Protein AF-A0A9D2RMT0-F1 (afdb_monomer_lite)

Structure (mmCIF, N/CA/C/O backbone):
data_AF-A0A9D2RMT0-F1
#
_entry.id   AF-A0A9D2RMT0-F1
#
loop_
_atom_site.group_PDB
_atom_site.id
_atom_site.type_symbol
_atom_site.label_atom_id
_atom_site.label_alt_id
_atom_site.label_comp_id
_atom_site.label_asym_id
_atom_site.label_entity_id
_atom_site.label_seq_id
_atom_site.pdbx_PDB_ins_code
_atom_site.Cartn_x
_atom_site.Cartn_y
_atom_site.Cartn_z
_atom_site.occupancy
_atom_site.B_iso_or_equiv
_atom_site.auth_seq_id
_atom_site.auth_comp_id
_atom_site.auth_asym_id
_atom_site.auth_atom_id
_atom_site.pdbx_PDB_model_num
ATOM 1 N N . MET A 1 1 ? -2.443 -10.003 -21.378 1.00 79.19 1 MET A N 1
ATOM 2 C CA . MET A 1 1 ? -2.523 -10.674 -20.062 1.00 79.19 1 MET A CA 1
ATOM 3 C C . MET A 1 1 ? -1.580 -9.928 -19.145 1.00 79.19 1 MET A C 1
ATOM 5 O O . MET A 1 1 ? -0.537 -9.519 -19.632 1.00 79.19 1 MET A O 1
ATOM 9 N N . VAL A 1 2 ? -1.970 -9.698 -17.896 1.00 90.25 2 VAL A N 1
ATOM 10 C CA . VAL A 1 2 ? -1.128 -9.013 -16.910 1.00 90.25 2 VAL A CA 1
ATOM 11 C C . VAL A 1 2 ? -0.729 -10.029 -15.851 1.00 90.25 2 VAL A C 1
ATOM 13 O O . VAL A 1 2 ? -1.591 -10.770 -15.375 1.00 90.25 2 VAL A O 1
ATOM 16 N N . ALA A 1 3 ? 0.557 -10.081 -15.518 1.00 94.31 3 ALA A N 1
ATOM 17 C CA . ALA A 1 3 ? 1.059 -10.852 -14.386 1.00 94.31 3 ALA A CA 1
ATOM 18 C C . ALA A 1 3 ? 1.249 -9.930 -13.176 1.00 94.31 3 ALA A C 1
ATOM 20 O O . ALA A 1 3 ? 1.532 -8.746 -13.341 1.00 94.31 3 ALA A O 1
ATOM 21 N N . LEU A 1 4 ? 1.084 -10.466 -11.966 1.00 93.81 4 LEU A N 1
ATOM 22 C CA . LEU A 1 4 ? 1.366 -9.744 -10.728 1.00 93.81 4 LEU A CA 1
ATOM 23 C C . LEU A 1 4 ? 2.581 -10.361 -10.046 1.00 93.81 4 LEU A C 1
ATOM 25 O O . LEU A 1 4 ? 2.636 -11.576 -9.854 1.00 93.81 4 LEU A O 1
ATOM 29 N N . GLU A 1 5 ? 3.521 -9.518 -9.639 1.00 94.31 5 GLU A N 1
ATOM 30 C CA . GLU A 1 5 ? 4.644 -9.909 -8.790 1.00 94.31 5 GLU A CA 1
ATOM 31 C C . GLU A 1 5 ? 4.786 -8.951 -7.607 1.00 94.31 5 GLU A C 1
ATOM 33 O O . GLU A 1 5 ? 4.311 -7.816 -7.647 1.00 94.31 5 GLU A O 1
ATOM 38 N N . LYS A 1 6 ? 5.469 -9.398 -6.551 1.00 93.12 6 LYS A N 1
ATOM 39 C CA . LYS A 1 6 ? 5.918 -8.489 -5.495 1.00 93.12 6 LYS A CA 1
ATOM 40 C C . LYS A 1 6 ? 6.989 -7.559 -6.047 1.00 93.12 6 LYS A C 1
ATOM 42 O O . LYS A 1 6 ? 7.885 -8.019 -6.752 1.00 93.12 6 LYS A O 1
ATOM 47 N N . LEU A 1 7 ? 6.964 -6.295 -5.636 1.00 90.69 7 LEU A N 1
ATOM 48 C CA . LEU A 1 7 ? 8.016 -5.331 -5.962 1.00 90.69 7 LEU A CA 1
ATOM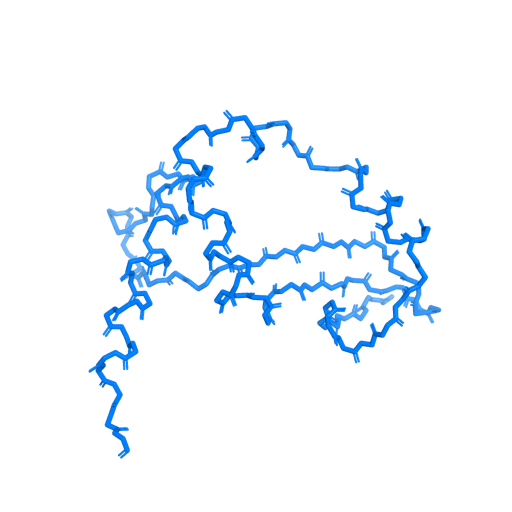 49 C C . LEU A 1 7 ? 9.405 -5.832 -5.522 1.00 90.69 7 LEU A C 1
ATOM 51 O O . LEU A 1 7 ? 10.393 -5.638 -6.222 1.00 90.69 7 LEU A O 1
ATOM 55 N N . SER A 1 8 ? 9.470 -6.538 -4.391 1.00 90.00 8 SER A N 1
ATOM 56 C CA . SER A 1 8 ? 10.697 -7.113 -3.828 1.00 90.00 8 SER A CA 1
ATOM 57 C C . SER A 1 8 ? 11.126 -8.451 -4.445 1.00 90.00 8 SER A C 1
ATOM 59 O O . SER A 1 8 ? 12.144 -9.005 -4.032 1.00 90.00 8 SER A O 1
ATOM 61 N N . ALA A 1 9 ? 10.383 -8.997 -5.417 1.00 91.88 9 ALA A N 1
ATOM 62 C CA . ALA A 1 9 ? 10.651 -10.332 -5.961 1.00 91.88 9 ALA A CA 1
ATOM 63 C C . ALA A 1 9 ? 12.021 -10.440 -6.652 1.00 91.88 9 ALA A C 1
ATOM 65 O O . ALA A 1 9 ? 12.625 -11.514 -6.665 1.00 91.88 9 ALA A O 1
ATOM 66 N N . ARG A 1 10 ? 12.511 -9.341 -7.236 1.00 91.50 10 ARG A N 1
ATOM 67 C CA . ARG A 1 10 ? 13.821 -9.246 -7.891 1.00 91.50 10 ARG A CA 1
ATOM 68 C C . ARG A 1 10 ? 14.258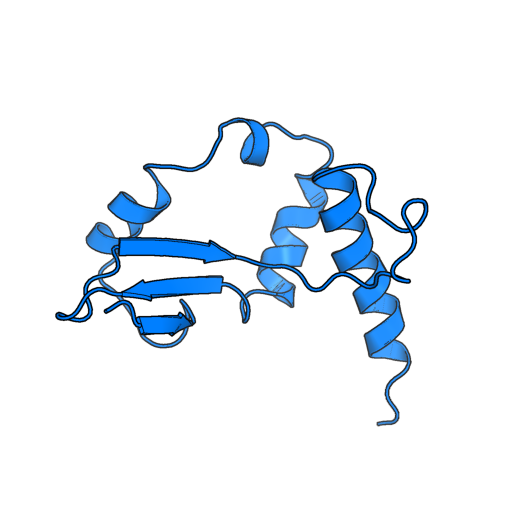 -7.793 -8.033 1.00 91.50 10 ARG A C 1
ATOM 70 O O . ARG A 1 10 ? 13.428 -6.891 -8.075 1.00 91.50 10 ARG A O 1
ATOM 77 N N . SER A 1 11 ? 15.563 -7.572 -8.167 1.00 87.44 11 SER A N 1
ATOM 78 C CA . SER A 1 11 ? 16.094 -6.255 -8.523 1.00 87.44 11 SER A CA 1
ATOM 79 C C . SER A 1 11 ? 15.638 -5.852 -9.929 1.00 87.44 11 SER A C 1
ATOM 81 O O . SER A 1 11 ? 15.646 -6.672 -10.849 1.00 87.44 11 SER A O 1
ATOM 83 N N . ARG A 1 12 ? 15.253 -4.584 -10.088 1.00 84.88 12 ARG A N 1
ATOM 84 C CA . ARG A 1 12 ? 14.839 -3.980 -11.361 1.00 84.88 12 ARG A CA 1
ATOM 85 C C . ARG A 1 12 ? 15.658 -2.729 -11.644 1.00 84.88 12 ARG A C 1
ATOM 87 O O . ARG A 1 12 ? 16.207 -2.125 -10.724 1.00 84.88 12 ARG A O 1
ATOM 94 N N . GLU A 1 13 ? 15.723 -2.353 -12.916 1.00 86.44 13 GLU A N 1
ATOM 95 C CA . GLU A 1 13 ? 16.445 -1.159 -13.350 1.00 86.44 13 GLU A CA 1
ATOM 96 C C . GLU A 1 13 ? 15.830 0.109 -12.730 1.00 86.44 13 GLU A C 1
ATOM 98 O O . GLU A 1 13 ? 14.640 0.371 -12.940 1.00 86.44 13 GLU A O 1
ATOM 103 N N . PRO A 1 14 ? 16.606 0.927 -11.991 1.00 82.44 14 PRO A N 1
ATOM 104 C CA . PRO A 1 14 ? 16.075 2.094 -11.285 1.00 82.44 14 PRO A CA 1
ATOM 105 C C . PRO A 1 14 ? 15.366 3.102 -12.194 1.00 82.44 14 PRO A C 1
ATOM 107 O O . PRO A 1 14 ? 14.358 3.678 -11.796 1.00 82.44 14 PRO A O 1
ATOM 110 N N . ALA A 1 15 ? 15.858 3.291 -13.423 1.00 82.19 15 ALA A N 1
ATOM 111 C CA . ALA A 1 15 ? 15.264 4.220 -14.384 1.00 82.19 15 ALA A CA 1
ATOM 112 C C . ALA A 1 15 ? 13.842 3.801 -14.795 1.00 82.19 15 ALA A C 1
ATOM 114 O O . ALA A 1 15 ? 12.941 4.634 -14.831 1.00 82.19 15 ALA A O 1
ATOM 115 N N . GLN A 1 16 ? 13.628 2.501 -15.024 1.00 78.62 16 GLN A N 1
ATOM 116 C CA . GLN A 1 16 ? 12.317 1.942 -15.367 1.00 78.62 16 GLN A CA 1
ATOM 117 C C . GLN A 1 16 ? 11.321 2.082 -14.206 1.00 78.62 16 GLN A C 1
ATOM 119 O O . GLN A 1 16 ? 10.136 2.325 -14.415 1.00 78.62 16 GLN A O 1
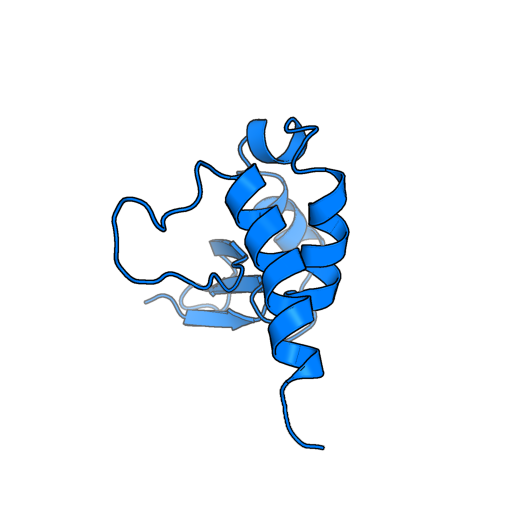ATOM 124 N N . MET A 1 17 ? 11.806 1.942 -12.971 1.00 82.19 17 MET A N 1
ATOM 125 C CA . MET A 1 17 ? 10.978 2.074 -11.773 1.00 82.19 17 MET A CA 1
ATOM 126 C C . MET A 1 17 ? 10.636 3.530 -11.451 1.00 82.19 17 MET A C 1
ATOM 128 O O . MET A 1 17 ? 9.513 3.803 -11.040 1.00 82.19 17 MET A O 1
ATOM 132 N N . SER A 1 18 ? 11.575 4.459 -11.643 1.00 76.00 18 SER A N 1
ATOM 133 C CA . SER A 1 18 ? 11.359 5.895 -11.419 1.00 76.00 18 SER A CA 1
ATOM 134 C C . SER A 1 18 ? 10.296 6.447 -12.361 1.00 76.00 18 SER A C 1
ATOM 136 O O . SER A 1 18 ? 9.373 7.101 -11.895 1.00 76.00 18 SER A O 1
ATOM 138 N N . GLU A 1 19 ? 10.327 6.100 -13.651 1.00 77.19 19 GLU A N 1
ATOM 139 C CA . GLU A 1 19 ? 9.282 6.528 -14.588 1.00 77.19 19 GLU A CA 1
ATOM 140 C C . GLU A 1 19 ? 7.886 6.098 -14.108 1.00 77.19 19 GLU A C 1
ATOM 142 O O . GLU A 1 19 ? 6.984 6.927 -13.996 1.00 77.19 19 GLU A O 1
ATOM 147 N N . LEU A 1 20 ? 7.739 4.830 -13.716 1.00 79.62 20 LEU A N 1
ATOM 148 C CA . LEU A 1 20 ? 6.480 4.257 -13.241 1.00 79.62 20 LEU A CA 1
ATOM 149 C C . LEU A 1 20 ? 5.995 4.843 -11.907 1.00 79.62 20 LEU A C 1
ATOM 151 O O . LEU A 1 20 ? 4.795 5.004 -11.695 1.00 79.62 20 LEU A O 1
ATOM 155 N N . LEU A 1 21 ? 6.919 5.100 -10.980 1.00 74.12 21 LEU A N 1
ATOM 156 C CA . LEU A 1 21 ? 6.601 5.541 -9.624 1.00 74.12 21 LEU A CA 1
ATOM 157 C C . LEU A 1 21 ? 6.486 7.059 -9.509 1.00 74.12 21 LEU A C 1
ATOM 159 O O . LEU A 1 21 ? 5.776 7.519 -8.627 1.00 74.12 21 LEU A O 1
ATOM 163 N N . ASP A 1 22 ? 7.129 7.837 -10.375 1.00 69.56 22 ASP A N 1
ATOM 164 C CA . ASP A 1 22 ? 7.081 9.301 -10.315 1.00 69.56 22 ASP A CA 1
ATOM 165 C C . ASP A 1 22 ? 5.907 9.870 -11.129 1.00 69.56 22 ASP A C 1
ATOM 167 O O . ASP A 1 22 ? 5.387 10.943 -10.811 1.00 69.56 22 ASP A O 1
ATOM 171 N N . THR A 1 23 ? 5.418 9.138 -12.138 1.00 61.59 23 THR A N 1
ATOM 172 C CA . THR A 1 23 ? 4.225 9.519 -12.906 1.00 61.59 23 THR A CA 1
ATOM 173 C C . THR A 1 23 ? 2.985 8.756 -12.436 1.00 61.59 23 THR A C 1
ATOM 175 O O . THR A 1 23 ? 2.658 7.690 -12.938 1.00 61.59 23 THR A O 1
ATOM 178 N N . GLY A 1 24 ? 2.233 9.314 -11.479 1.00 62.16 24 GLY A N 1
ATOM 179 C CA . GLY A 1 24 ? 0.869 8.819 -11.227 1.00 62.16 24 GLY A CA 1
ATOM 180 C C . GLY A 1 24 ? 0.338 8.902 -9.804 1.00 62.16 24 GLY A C 1
ATOM 181 O O . GLY A 1 24 ? -0.858 8.682 -9.612 1.00 62.16 24 GLY A O 1
ATOM 182 N N . TRP A 1 25 ? 1.158 9.246 -8.807 1.00 65.50 25 TRP A N 1
ATOM 183 C CA . TRP A 1 25 ? 0.639 9.400 -7.446 1.00 65.50 25 TRP A CA 1
ATOM 184 C C . TRP A 1 25 ? -0.191 10.677 -7.313 1.00 65.50 25 TRP A C 1
ATOM 186 O O . TRP A 1 25 ? 0.309 11.771 -7.592 1.00 65.50 25 TRP A O 1
ATOM 196 N N . PRO A 1 26 ? -1.449 10.579 -6.850 1.00 66.19 26 PRO A N 1
ATOM 197 C CA . PRO A 1 26 ? -2.235 11.760 -6.549 1.00 66.19 26 PRO A CA 1
ATOM 198 C C . PRO A 1 26 ? -1.546 12.615 -5.484 1.00 66.19 26 PRO A C 1
ATOM 200 O O . PRO A 1 26 ? -1.092 12.103 -4.460 1.00 66.19 26 PRO A O 1
ATOM 203 N N . SER A 1 27 ? -1.539 13.933 -5.680 1.00 67.88 27 SER A N 1
ATOM 204 C CA . SER A 1 27 ? -0.901 14.887 -4.760 1.00 67.88 27 SER A CA 1
ATOM 205 C C . SER A 1 27 ? -1.417 14.797 -3.320 1.00 67.88 27 SER A C 1
ATOM 207 O O . SER A 1 27 ? -0.696 15.133 -2.385 1.00 67.88 27 SER A O 1
ATOM 209 N N . PHE A 1 28 ? -2.644 14.309 -3.111 1.00 63.41 28 PHE A N 1
ATOM 210 C CA . PHE A 1 28 ? -3.214 14.154 -1.774 1.00 63.41 28 PHE A CA 1
ATOM 211 C C . PHE A 1 28 ? -2.530 13.062 -0.936 1.00 63.41 28 PHE A C 1
ATOM 213 O O . PHE A 1 28 ? -2.575 13.145 0.287 1.00 63.41 28 PHE A O 1
ATOM 220 N N . ILE A 1 29 ? -1.881 12.065 -1.552 1.00 63.62 29 ILE A N 1
ATOM 221 C CA . ILE A 1 29 ? -1.213 10.979 -0.814 1.00 63.62 29 ILE A CA 1
ATOM 222 C C . ILE A 1 29 ? 0.012 11.491 -0.052 1.00 63.62 29 ILE A C 1
ATOM 224 O O . ILE A 1 29 ? 0.271 11.039 1.061 1.00 63.62 29 ILE A O 1
ATOM 228 N N . SER A 1 30 ? 0.739 12.450 -0.624 1.00 62.75 30 SER A N 1
ATOM 229 C CA . SER A 1 30 ? 1.895 13.094 0.007 1.00 62.75 30 SER A CA 1
ATOM 230 C C . SER A 1 30 ? 1.542 14.375 0.772 1.00 62.75 30 SER A C 1
ATOM 232 O O . SER A 1 30 ? 2.326 14.808 1.610 1.00 62.75 30 SER A O 1
ATOM 234 N N . ALA A 1 31 ? 0.378 14.983 0.515 1.00 61.12 31 ALA A N 1
ATOM 235 C CA . ALA A 1 31 ? -0.060 16.212 1.184 1.00 61.12 31 ALA A CA 1
ATOM 236 C C . ALA A 1 31 ? -0.850 15.982 2.488 1.00 61.12 31 ALA A C 1
ATOM 238 O O . ALA A 1 31 ? -1.078 16.936 3.239 1.00 61.12 31 ALA A O 1
ATOM 239 N N . ASP A 1 32 ? -1.290 14.751 2.766 1.00 67.88 32 ASP A N 1
ATOM 240 C CA . ASP A 1 32 ? -2.045 14.435 3.979 1.00 67.88 32 ASP A CA 1
ATOM 241 C C . ASP A 1 32 ? -1.122 14.334 5.207 1.00 67.88 32 ASP A C 1
ATOM 243 O O . ASP A 1 32 ? -0.502 13.304 5.483 1.00 67.88 32 ASP A O 1
ATOM 247 N N . ARG A 1 33 ? -1.074 15.421 5.986 1.00 73.69 33 ARG A N 1
ATOM 248 C CA . ARG A 1 33 ? -0.311 15.517 7.245 1.00 73.69 33 ARG A CA 1
ATOM 249 C C . ARG A 1 33 ? -0.741 14.497 8.301 1.00 73.69 33 ARG A C 1
ATOM 251 O O . ARG A 1 33 ? 0.026 14.221 9.217 1.00 73.69 33 ARG A O 1
ATOM 258 N N . VAL A 1 34 ? -1.964 13.966 8.222 1.00 76.44 34 VAL A N 1
ATOM 259 C CA . VAL A 1 34 ? -2.442 12.933 9.153 1.00 76.44 34 VAL A CA 1
ATOM 260 C C . VAL A 1 34 ? -1.901 11.561 8.748 1.00 76.44 34 VAL A C 1
ATOM 262 O O . VAL A 1 34 ? -1.612 10.748 9.622 1.00 76.44 34 VAL A O 1
ATOM 265 N N . ALA A 1 35 ? -1.696 11.320 7.452 1.00 76.25 35 ALA A N 1
ATOM 266 C CA . ALA A 1 35 ? -1.115 10.087 6.925 1.00 76.25 35 ALA A CA 1
ATOM 267 C C . ALA A 1 35 ? 0.411 10.027 7.096 1.00 76.25 35 ALA A C 1
ATOM 269 O O . ALA A 1 35 ? 0.964 8.939 7.266 1.00 76.25 35 ALA A O 1
ATOM 270 N N . GLU A 1 36 ? 1.080 11.184 7.065 1.00 82.56 36 GLU A N 1
ATOM 271 C CA . GLU A 1 36 ? 2.543 11.325 7.082 1.00 82.56 36 GLU A CA 1
ATOM 272 C C . GLU A 1 36 ? 3.256 10.450 8.138 1.00 82.56 36 GLU A C 1
ATOM 274 O O . GLU A 1 36 ? 4.189 9.735 7.760 1.00 82.56 36 GLU A O 1
ATOM 279 N N . PRO A 1 37 ? 2.816 10.375 9.414 1.00 86.81 37 PRO A N 1
ATOM 280 C CA . PRO A 1 37 ? 3.485 9.542 10.418 1.00 86.81 37 PRO A CA 1
ATOM 281 C C . PRO A 1 37 ? 3.312 8.031 10.196 1.00 86.81 37 PRO A C 1
ATOM 283 O O . PRO A 1 37 ? 4.129 7.241 10.670 1.00 86.81 37 PRO A O 1
ATOM 286 N N . TYR A 1 38 ? 2.252 7.608 9.499 1.00 87.44 38 TYR A N 1
ATOM 287 C CA . TYR A 1 38 ? 1.932 6.192 9.294 1.00 87.44 38 TYR A CA 1
ATOM 288 C C . TYR A 1 38 ? 2.622 5.605 8.063 1.00 87.44 38 TYR A C 1
ATOM 290 O O . TYR A 1 38 ? 2.912 4.411 8.050 1.00 87.44 38 TYR A O 1
ATOM 298 N N . LEU A 1 39 ? 2.912 6.417 7.041 1.00 85.75 39 LEU A N 1
ATOM 299 C CA . LEU A 1 39 ? 3.491 5.943 5.777 1.00 85.75 39 LEU A CA 1
ATOM 300 C C . LEU A 1 39 ? 4.826 5.188 5.945 1.00 85.75 39 LEU A C 1
ATOM 302 O O . LEU A 1 39 ? 4.960 4.120 5.343 1.00 85.75 39 LEU A O 1
ATOM 306 N N . PRO A 1 40 ? 5.794 5.639 6.773 1.00 87.31 40 PRO A N 1
ATOM 307 C CA . PRO A 1 40 ? 7.017 4.871 7.014 1.00 87.31 40 PRO A CA 1
ATOM 308 C C . PRO A 1 40 ? 6.742 3.511 7.668 1.00 87.31 40 PRO A C 1
ATOM 310 O O . PRO A 1 40 ? 7.334 2.510 7.279 1.00 87.31 40 PRO A O 1
ATOM 313 N N . VAL A 1 41 ? 5.806 3.461 8.623 1.00 89.50 41 VAL A N 1
ATOM 314 C CA . VAL A 1 41 ? 5.436 2.225 9.333 1.00 89.50 41 VAL A CA 1
ATOM 315 C C . VAL A 1 41 ? 4.714 1.252 8.405 1.00 89.50 41 VAL A C 1
ATOM 317 O O . VAL A 1 41 ? 4.924 0.046 8.486 1.00 89.50 41 VAL A O 1
ATOM 320 N N . VAL A 1 42 ? 3.872 1.769 7.510 1.00 87.81 42 VAL A N 1
ATOM 321 C CA . VAL A 1 42 ? 3.201 0.975 6.480 1.00 87.81 42 VAL A CA 1
ATOM 322 C C . VAL A 1 42 ? 4.217 0.336 5.543 1.00 87.81 42 VAL A C 1
ATOM 324 O O . VAL A 1 42 ? 4.138 -0.865 5.317 1.00 87.81 42 VAL A O 1
ATOM 327 N N . ARG A 1 43 ? 5.196 1.101 5.048 1.00 85.25 43 ARG A N 1
ATOM 328 C CA . ARG A 1 43 ? 6.253 0.564 4.176 1.00 85.25 43 ARG A CA 1
ATOM 329 C C . ARG A 1 43 ? 7.075 -0.518 4.873 1.00 85.25 43 ARG A C 1
ATOM 331 O O . ARG A 1 43 ? 7.322 -1.565 4.288 1.00 85.25 43 ARG A O 1
ATOM 338 N N . ASP A 1 44 ? 7.438 -0.290 6.133 1.00 89.00 44 ASP A N 1
ATOM 339 C CA . ASP A 1 44 ? 8.202 -1.249 6.937 1.00 89.00 44 ASP A CA 1
ATOM 340 C C . ASP A 1 44 ? 7.425 -2.553 7.195 1.00 89.00 44 ASP A C 1
ATOM 342 O O . ASP A 1 44 ? 7.940 -3.649 6.986 1.00 89.00 44 ASP A O 1
ATOM 346 N N . ARG A 1 45 ? 6.151 -2.457 7.597 1.00 89.50 45 ARG A N 1
ATOM 347 C CA . ARG A 1 45 ? 5.352 -3.630 8.000 1.00 89.50 45 ARG A CA 1
ATOM 348 C C . ARG A 1 45 ? 4.656 -4.348 6.852 1.00 89.50 45 ARG A C 1
ATOM 350 O O . ARG A 1 45 ? 4.357 -5.534 6.971 1.00 89.50 45 ARG A O 1
ATOM 357 N N . PHE A 1 46 ? 4.328 -3.628 5.786 1.00 90.00 46 PHE A N 1
ATOM 358 C CA . PHE A 1 46 ? 3.472 -4.105 4.700 1.00 90.00 46 PHE A CA 1
ATOM 359 C C . PHE A 1 46 ? 4.168 -4.066 3.337 1.00 90.00 46 PHE A C 1
ATOM 361 O O . PHE A 1 46 ? 3.491 -4.200 2.324 1.00 90.00 46 PHE A O 1
ATOM 368 N N . GLY A 1 47 ? 5.502 -3.962 3.291 1.00 88.06 47 GLY A N 1
ATOM 369 C CA . GLY A 1 47 ? 6.273 -4.021 2.041 1.00 88.06 47 GLY A CA 1
ATOM 370 C C . GLY A 1 47 ? 6.008 -5.284 1.206 1.00 88.06 47 GLY A C 1
ATOM 371 O O . GLY A 1 47 ? 6.083 -5.263 -0.017 1.00 88.06 47 GLY A O 1
ATOM 372 N N . ASP A 1 48 ? 5.585 -6.380 1.843 1.00 88.88 48 ASP A N 1
ATOM 373 C CA . ASP A 1 48 ? 5.149 -7.605 1.158 1.00 88.88 48 ASP A CA 1
ATOM 374 C C . ASP A 1 48 ? 3.880 -7.447 0.297 1.00 88.88 48 ASP A C 1
ATOM 376 O O . ASP A 1 48 ? 3.584 -8.326 -0.519 1.00 88.88 48 ASP A O 1
ATOM 380 N N . TYR A 1 49 ? 3.136 -6.354 0.481 1.00 91.06 49 TYR A N 1
ATOM 381 C CA . TYR A 1 49 ? 1.945 -5.988 -0.285 1.00 91.06 49 TYR A CA 1
ATOM 382 C C . TYR A 1 49 ? 2.224 -4.903 -1.335 1.00 91.06 49 TYR A C 1
ATOM 384 O O . TYR A 1 49 ? 1.282 -4.383 -1.934 1.00 91.06 49 TYR A O 1
ATOM 392 N N . GLU A 1 50 ? 3.490 -4.556 -1.577 1.00 90.69 50 GLU A N 1
ATOM 393 C CA . GLU A 1 50 ? 3.894 -3.758 -2.734 1.00 90.69 50 GLU A CA 1
ATOM 394 C C . GLU A 1 50 ? 3.964 -4.664 -3.968 1.00 90.69 50 GLU A C 1
ATOM 396 O O . GLU A 1 50 ? 4.709 -5.647 -4.004 1.00 90.69 50 GLU A O 1
ATOM 401 N N . LEU A 1 51 ? 3.161 -4.353 -4.983 1.00 92.19 51 LEU A N 1
ATOM 402 C CA . LEU A 1 51 ? 2.948 -5.193 -6.155 1.00 92.19 51 LEU A CA 1
ATOM 403 C C . LEU A 1 51 ? 3.233 -4.432 -7.448 1.00 92.19 51 LEU A C 1
ATOM 405 O O . LEU A 1 51 ? 2.936 -3.241 -7.577 1.00 92.19 51 LEU A O 1
ATOM 409 N N . LEU A 1 52 ? 3.741 -5.168 -8.430 1.00 93.44 52 LEU A N 1
ATOM 410 C CA . LEU A 1 52 ? 3.887 -4.731 -9.808 1.00 93.44 52 LEU A CA 1
ATOM 411 C C . LEU A 1 52 ? 2.966 -5.530 -10.716 1.00 93.44 52 LEU A C 1
ATOM 413 O O . LEU A 1 52 ? 2.899 -6.757 -10.637 1.00 93.44 52 LEU A O 1
ATOM 417 N N . ALA A 1 53 ? 2.294 -4.814 -11.609 1.00 93.19 53 ALA A N 1
ATOM 418 C CA . ALA A 1 53 ? 1.629 -5.378 -12.767 1.00 93.19 53 ALA A CA 1
ATOM 419 C C . ALA A 1 53 ? 2.613 -5.397 -13.935 1.00 93.19 53 ALA A C 1
ATOM 421 O O . ALA A 1 53 ? 3.194 -4.361 -14.263 1.00 93.19 53 ALA A O 1
ATOM 422 N N . LEU A 1 54 ? 2.780 -6.556 -14.563 1.00 93.50 54 LEU A N 1
ATOM 423 C CA . LEU A 1 54 ? 3.676 -6.758 -15.694 1.00 93.50 54 LEU A CA 1
ATOM 424 C C . LEU A 1 54 ? 2.897 -7.047 -16.973 1.00 93.50 54 LEU A C 1
ATOM 426 O O . LEU A 1 54 ? 1.865 -7.724 -16.941 1.00 93.50 54 LEU A O 1
ATOM 430 N N . ASP A 1 55 ? 3.419 -6.575 -18.099 1.00 93.38 55 ASP A N 1
ATOM 431 C CA . ASP A 1 55 ? 2.965 -6.979 -19.425 1.00 93.38 55 ASP A CA 1
ATOM 432 C C . ASP A 1 55 ? 3.487 -8.375 -19.825 1.00 93.38 55 ASP A C 1
ATOM 434 O O . ASP A 1 55 ? 4.098 -9.104 -19.043 1.00 93.38 55 ASP A O 1
ATOM 438 N N . THR A 1 56 ? 3.230 -8.774 -21.072 1.00 92.94 56 THR A N 1
ATOM 439 C CA . THR A 1 56 ? 3.642 -10.080 -21.613 1.00 92.94 56 THR A CA 1
ATOM 440 C C . THR A 1 56 ? 5.148 -10.225 -21.848 1.00 92.94 56 THR A C 1
ATOM 442 O O . THR A 1 56 ? 5.592 -11.310 -22.214 1.00 92.94 56 THR A O 1
ATOM 445 N N . HIS A 1 57 ? 5.920 -9.153 -21.683 1.00 91.69 57 HIS A N 1
ATOM 446 C CA . HIS A 1 57 ? 7.371 -9.100 -21.845 1.00 91.69 57 HIS A CA 1
ATOM 447 C C . HIS A 1 57 ? 8.089 -8.846 -20.509 1.00 91.69 57 HIS A C 1
ATOM 449 O O . HIS A 1 57 ? 9.252 -8.447 -20.511 1.00 91.69 57 HIS A O 1
ATOM 455 N N . ASP A 1 58 ? 7.409 -9.070 -19.377 1.00 89.75 58 ASP A N 1
ATOM 456 C CA . ASP A 1 58 ? 7.898 -8.812 -18.015 1.00 89.75 58 ASP A CA 1
ATOM 457 C C . ASP A 1 58 ? 8.214 -7.332 -17.706 1.00 89.75 58 ASP A C 1
ATOM 459 O O . ASP A 1 58 ? 8.867 -7.013 -16.695 1.00 89.75 58 ASP A O 1
ATOM 463 N N . GLY A 1 59 ? 7.725 -6.420 -18.553 1.00 90.00 59 GLY A N 1
ATOM 464 C CA . GLY A 1 59 ? 7.819 -4.978 -18.370 1.00 90.00 59 GLY A CA 1
ATOM 465 C C . GLY A 1 59 ? 6.794 -4.493 -17.342 1.00 90.00 59 GLY A C 1
ATOM 466 O O . GLY A 1 59 ? 5.618 -4.842 -17.458 1.00 90.00 59 GLY A O 1
ATOM 467 N N . PRO A 1 60 ? 7.189 -3.712 -16.320 1.00 90.38 60 PRO A N 1
ATOM 468 C CA . PRO A 1 60 ? 6.255 -3.190 -15.338 1.00 90.38 60 PRO A CA 1
ATOM 469 C C . PRO A 1 60 ? 5.415 -2.067 -15.958 1.00 90.38 60 PRO A C 1
ATOM 471 O O . PRO A 1 60 ? 5.943 -1.121 -16.533 1.00 90.38 60 PRO A O 1
ATOM 474 N N . VAL A 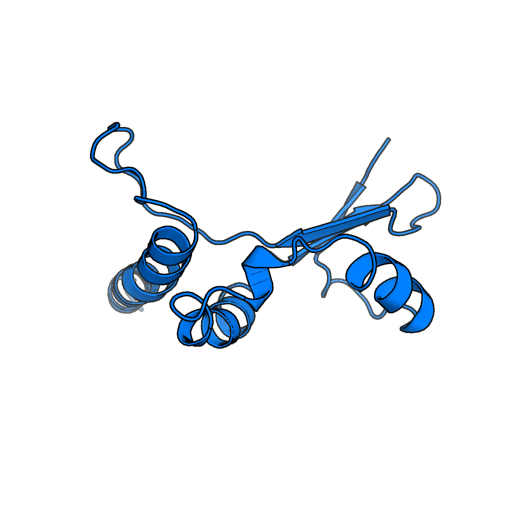1 61 ? 4.095 -2.188 -15.838 1.00 90.88 61 VAL A N 1
ATOM 475 C CA . VAL A 1 61 ? 3.111 -1.267 -16.435 1.00 90.88 61 VAL A CA 1
ATOM 476 C C . VAL A 1 61 ? 2.235 -0.566 -15.399 1.00 90.88 61 VAL A C 1
ATOM 478 O O . VAL A 1 61 ? 1.595 0.432 -15.713 1.00 90.88 61 VAL A O 1
ATOM 481 N N . ALA A 1 62 ? 2.198 -1.072 -14.163 1.00 89.25 62 ALA A N 1
ATOM 482 C CA . ALA A 1 62 ? 1.594 -0.393 -13.020 1.00 89.25 62 ALA A CA 1
ATOM 483 C C . ALA A 1 62 ? 2.270 -0.841 -11.720 1.00 89.25 62 ALA A C 1
ATOM 485 O O . ALA A 1 62 ? 2.761 -1.969 -11.620 1.00 89.25 62 ALA A O 1
ATOM 486 N N . ALA A 1 63 ? 2.248 0.029 -10.716 1.00 88.81 63 ALA A N 1
ATOM 487 C CA . ALA A 1 63 ? 2.671 -0.276 -9.359 1.00 88.81 63 ALA A CA 1
ATOM 488 C C . ALA A 1 63 ? 1.562 0.097 -8.377 1.00 88.81 63 ALA A C 1
ATOM 490 O O . ALA A 1 63 ? 0.805 1.044 -8.597 1.00 88.81 63 ALA A O 1
ATOM 491 N N . GLY A 1 64 ? 1.477 -0.640 -7.279 1.00 88.06 64 GLY A N 1
ATOM 492 C CA . GLY A 1 64 ? 0.555 -0.341 -6.199 1.00 88.06 64 GLY A CA 1
ATOM 493 C C . GLY A 1 64 ? 1.021 -0.962 -4.897 1.00 88.06 64 GLY A C 1
ATOM 494 O O . GLY A 1 64 ? 1.885 -1.833 -4.874 1.00 88.06 64 GLY A O 1
ATOM 495 N N . TRP A 1 65 ? 0.431 -0.513 -3.802 1.00 88.88 65 TRP A N 1
ATOM 496 C CA . TRP A 1 65 ? 0.620 -1.110 -2.491 1.00 88.88 65 TRP A CA 1
ATOM 497 C C . TRP A 1 65 ? -0.732 -1.258 -1.817 1.00 88.88 65 TRP A C 1
ATOM 499 O O . TRP A 1 65 ? -1.695 -0.563 -2.151 1.00 88.88 65 TRP A O 1
ATOM 509 N N . ALA A 1 66 ? -0.804 -2.186 -0.877 1.00 90.06 66 ALA A N 1
ATOM 510 C CA . ALA A 1 66 ? -1.996 -2.416 -0.088 1.00 90.06 66 ALA A CA 1
ATOM 511 C C . ALA A 1 66 ? -1.644 -2.527 1.393 1.00 90.06 66 ALA A C 1
ATOM 513 O O . ALA A 1 66 ? -0.505 -2.787 1.774 1.00 90.06 66 ALA A O 1
ATOM 514 N N . ILE A 1 67 ? -2.659 -2.342 2.230 1.00 90.56 67 ILE A N 1
ATOM 515 C CA . ILE A 1 67 ? -2.585 -2.587 3.667 1.00 90.56 67 ILE A CA 1
ATOM 516 C C . ILE A 1 67 ? -3.698 -3.558 4.054 1.00 90.56 67 ILE A C 1
ATOM 518 O O . ILE A 1 67 ? -4.805 -3.465 3.515 1.00 90.56 67 ILE A O 1
ATOM 522 N N . PRO A 1 68 ? -3.447 -4.482 4.989 1.00 89.56 68 PRO A N 1
ATOM 523 C CA . PRO A 1 68 ? -4.50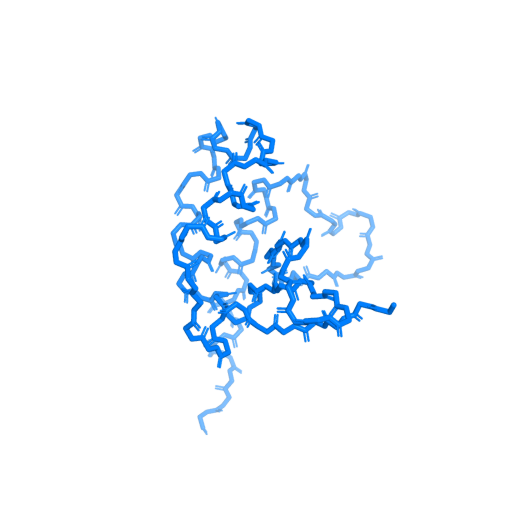9 -5.283 5.565 1.00 89.56 68 PRO A CA 1
ATOM 524 C C . PRO A 1 68 ? -5.395 -4.405 6.457 1.00 89.56 68 PRO A C 1
ATOM 526 O O . PRO A 1 68 ? -4.907 -3.641 7.292 1.00 89.56 68 PRO A O 1
ATOM 529 N N . LEU A 1 69 ? -6.711 -4.544 6.304 1.00 87.69 69 LEU A N 1
ATOM 530 C CA . LEU A 1 69 ? -7.709 -3.870 7.129 1.00 87.69 69 LEU A CA 1
ATOM 531 C C . LEU A 1 69 ? -8.642 -4.903 7.752 1.00 87.69 69 LEU A C 1
ATOM 533 O O . LEU A 1 69 ? -9.240 -5.716 7.049 1.00 87.69 69 LEU A O 1
ATOM 537 N N . ALA A 1 70 ? -8.781 -4.849 9.075 1.00 84.69 70 ALA A N 1
ATOM 538 C CA . ALA A 1 70 ? -9.837 -5.568 9.770 1.00 84.69 70 ALA A CA 1
ATOM 539 C C . ALA A 1 70 ? -11.155 -4.806 9.586 1.00 84.69 70 ALA A C 1
ATOM 541 O O . ALA A 1 70 ? -11.239 -3.620 9.907 1.00 84.69 70 ALA A O 1
ATOM 542 N N . TRP A 1 71 ? -12.169 -5.492 9.070 1.00 86.31 71 TRP A N 1
ATOM 543 C CA . TRP A 1 71 ? -13.496 -4.940 8.841 1.00 86.31 71 TRP A CA 1
ATOM 544 C C . TRP A 1 71 ? -14.551 -5.984 9.197 1.00 86.31 71 TRP A C 1
ATOM 546 O O . TRP A 1 71 ? -14.417 -7.158 8.856 1.00 86.31 71 TRP A O 1
ATOM 556 N N . ASP A 1 72 ? -15.597 -5.556 9.895 1.00 87.31 72 ASP A N 1
ATOM 557 C CA . ASP A 1 72 ? -16.696 -6.399 10.372 1.00 87.31 72 ASP A CA 1
ATOM 558 C C . ASP A 1 72 ? -17.845 -6.539 9.356 1.00 87.31 72 ASP A C 1
ATOM 560 O O . ASP A 1 72 ? -18.896 -7.083 9.681 1.00 87.31 72 ASP A O 1
ATOM 564 N N . SER A 1 73 ? -17.644 -6.081 8.115 1.00 90.12 73 SER A N 1
ATOM 565 C CA . SER A 1 73 ? -18.647 -6.066 7.037 1.00 90.12 73 SER A CA 1
ATOM 566 C C . SER A 1 73 ? -19.850 -5.140 7.275 1.00 90.12 73 SER A C 1
ATOM 568 O O . SER A 1 73 ? -20.823 -5.208 6.523 1.00 90.12 73 SER A O 1
ATOM 570 N N . THR A 1 74 ? -19.800 -4.256 8.277 1.00 92.56 74 THR A N 1
ATOM 571 C CA . THR A 1 74 ? -20.832 -3.232 8.510 1.00 92.56 74 THR A CA 1
ATOM 572 C C . THR A 1 74 ? -20.450 -1.900 7.870 1.00 92.56 74 THR A C 1
ATOM 574 O O . THR A 1 74 ? -19.269 -1.611 7.665 1.00 92.56 74 THR A O 1
ATOM 577 N N . LEU A 1 75 ? -21.433 -1.057 7.549 1.00 93.81 75 LEU A N 1
ATOM 578 C CA . LEU A 1 75 ? -21.145 0.272 7.004 1.00 93.81 75 LEU A CA 1
ATOM 579 C C . LEU A 1 75 ? -20.420 1.138 8.047 1.00 93.81 75 LEU A C 1
ATOM 581 O O . LEU A 1 75 ? -19.479 1.857 7.721 1.00 93.81 75 LEU A O 1
ATOM 585 N N . GLU A 1 76 ? -20.829 1.014 9.306 1.00 91.38 76 GLU A N 1
ATOM 586 C CA . GLU A 1 76 ? -20.282 1.714 10.467 1.00 91.38 76 GLU A CA 1
ATOM 587 C C . GLU A 1 76 ? -18.834 1.299 10.768 1.00 91.38 76 GLU A C 1
ATOM 589 O O . GLU A 1 76 ? -18.046 2.097 11.279 1.00 91.38 76 GLU A O 1
ATOM 594 N N . GLY A 1 77 ? -18.468 0.063 10.424 1.00 88.19 77 GLY A N 1
ATOM 595 C CA . GLY A 1 77 ? -17.129 -0.483 10.603 1.00 88.19 77 GLY A CA 1
ATOM 596 C C . GLY A 1 77 ? -16.107 -0.030 9.560 1.00 88.19 77 GLY A C 1
ATOM 597 O O . GLY A 1 77 ? -14.913 -0.270 9.758 1.00 88.19 77 GLY A O 1
ATOM 598 N N . LEU A 1 78 ? -16.514 0.638 8.472 1.00 91.38 78 LEU A N 1
ATOM 599 C CA . LEU A 1 78 ? -15.575 1.142 7.465 1.00 91.38 78 LEU A CA 1
ATOM 600 C C . LEU A 1 78 ? -14.664 2.250 8.034 1.00 91.38 78 LEU A C 1
ATOM 602 O O . LEU A 1 78 ? -15.054 2.996 8.940 1.00 91.38 78 LEU A O 1
ATOM 606 N N . PRO A 1 79 ? -13.423 2.379 7.531 1.00 91.25 79 PRO A N 1
ATOM 607 C CA . PRO A 1 79 ? -12.593 3.533 7.838 1.00 91.25 79 PRO A CA 1
ATOM 608 C C . PRO A 1 79 ? -13.229 4.809 7.283 1.00 91.25 79 PRO A C 1
ATOM 610 O O . PRO A 1 79 ? -13.785 4.817 6.186 1.00 91.25 79 PRO A O 1
ATOM 613 N N . SER A 1 80 ? -13.104 5.913 8.019 1.00 90.94 80 SER A N 1
ATOM 614 C CA . SER A 1 80 ? -13.688 7.201 7.611 1.00 90.94 80 SER A CA 1
ATOM 615 C C . SER A 1 80 ? -12.988 7.844 6.405 1.00 90.94 80 SER A C 1
ATOM 617 O O . SER A 1 80 ? -13.480 8.827 5.854 1.00 90.94 80 SER A O 1
ATOM 619 N N . GLY A 1 81 ? -11.840 7.302 5.986 1.00 89.19 81 GLY A N 1
ATOM 620 C CA . GLY A 1 81 ? -11.085 7.747 4.822 1.00 89.19 81 GLY A CA 1
ATOM 621 C C . GLY A 1 81 ? -9.679 7.148 4.762 1.00 89.19 81 GLY A C 1
ATOM 622 O O . GLY A 1 81 ? -9.350 6.201 5.482 1.00 89.19 81 GLY A O 1
ATOM 623 N N . TYR A 1 82 ? -8.832 7.728 3.910 1.00 87.25 82 TYR A N 1
ATOM 624 C CA . TYR A 1 82 ? -7.460 7.270 3.658 1.00 87.25 82 TYR A CA 1
ATOM 625 C C . TYR A 1 82 ? -6.597 7.240 4.931 1.00 87.25 82 TYR A C 1
ATOM 627 O O . TYR A 1 82 ? -6.087 6.188 5.312 1.00 87.25 82 TYR A O 1
ATOM 635 N N . SER A 1 83 ? -6.514 8.363 5.645 1.00 88.81 83 SER A N 1
ATOM 636 C CA . SER A 1 83 ? -5.747 8.463 6.892 1.00 88.81 83 SER A CA 1
ATOM 637 C C . SER A 1 83 ? -6.226 7.501 7.985 1.00 88.81 83 SER A C 1
ATOM 639 O O . SER A 1 83 ? -5.408 6.858 8.644 1.00 88.81 83 SER A O 1
ATOM 641 N N . ASP A 1 84 ? -7.544 7.342 8.159 1.00 90.25 84 ASP A N 1
ATOM 642 C CA . ASP A 1 84 ? -8.089 6.396 9.143 1.00 90.25 84 ASP A CA 1
ATOM 643 C C . ASP A 1 84 ? -7.798 4.941 8.750 1.00 90.25 84 ASP A C 1
ATOM 645 O O . ASP A 1 84 ? -7.530 4.114 9.617 1.00 90.25 84 ASP A O 1
ATOM 649 N N . SER A 1 85 ? -7.756 4.636 7.449 1.00 90.88 85 SER A N 1
ATOM 650 C CA . SER A 1 85 ? -7.338 3.321 6.951 1.00 90.88 85 SER A CA 1
ATOM 651 C C . SER A 1 85 ? -5.889 3.015 7.345 1.00 90.88 85 SER A C 1
ATOM 653 O O . SER A 1 85 ? -5.617 1.956 7.910 1.00 90.88 85 SER A O 1
ATOM 655 N N . LEU A 1 86 ? -4.962 3.954 7.123 1.00 91.00 86 LEU A N 1
ATOM 656 C CA . LEU A 1 86 ? -3.551 3.767 7.484 1.00 91.00 86 LEU A CA 1
ATOM 657 C C . LEU A 1 86 ? -3.368 3.583 8.987 1.00 91.00 86 LEU A C 1
ATOM 659 O O . LEU A 1 86 ? -2.704 2.639 9.418 1.00 91.00 86 LEU A O 1
ATOM 663 N N . ARG A 1 87 ? -4.016 4.439 9.781 1.00 90.75 87 ARG A N 1
ATOM 664 C CA . ARG A 1 87 ? -3.996 4.340 11.238 1.00 90.75 87 ARG A CA 1
ATOM 665 C C . ARG A 1 87 ? -4.522 2.984 11.711 1.00 90.75 87 ARG A C 1
ATOM 667 O O . ARG A 1 87 ? -3.836 2.295 12.459 1.00 90.75 87 ARG A O 1
ATOM 674 N N . ARG A 1 88 ? -5.706 2.557 11.250 1.00 90.75 88 ARG A N 1
ATOM 675 C CA . ARG A 1 88 ? -6.304 1.267 11.642 1.00 90.75 88 ARG A CA 1
ATOM 676 C C . ARG A 1 88 ? -5.442 0.074 11.242 1.00 90.75 88 ARG A C 1
ATOM 678 O O . ARG A 1 88 ? -5.348 -0.869 12.022 1.00 90.75 88 ARG A O 1
ATOM 685 N N . ALA A 1 89 ? -4.805 0.099 10.072 1.00 90.56 89 ALA A N 1
ATOM 686 C CA . ALA A 1 89 ? -3.892 -0.966 9.665 1.00 90.56 89 ALA A CA 1
ATOM 687 C C . ALA A 1 89 ? -2.672 -1.043 10.595 1.00 90.56 89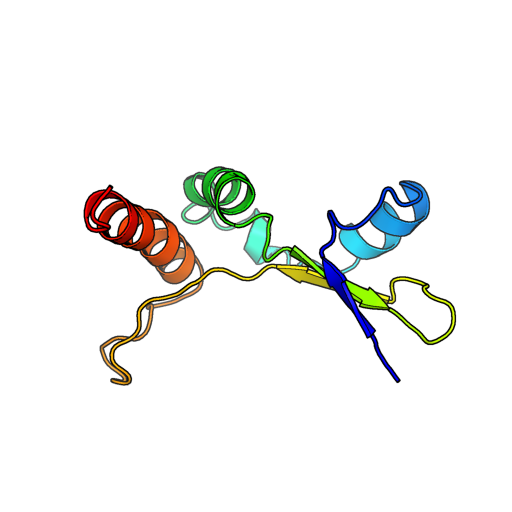 ALA A C 1
ATOM 689 O O . ALA A 1 89 ? -2.325 -2.122 11.079 1.00 90.56 89 ALA A O 1
ATOM 690 N N . VAL A 1 90 ? -2.043 0.095 10.905 1.00 89.31 90 VAL A N 1
ATOM 691 C CA . VAL A 1 90 ? -0.874 0.154 11.796 1.00 89.31 90 VAL A CA 1
ATOM 692 C C . VAL A 1 90 ? -1.230 -0.267 13.229 1.00 89.31 90 VAL A C 1
ATOM 694 O O . VAL A 1 90 ? -0.531 -1.108 13.806 1.00 89.31 90 VAL A O 1
ATOM 697 N N . ASP A 1 91 ? -2.329 0.254 13.777 1.00 87.50 91 ASP A N 1
ATOM 698 C CA . ASP A 1 91 ? -2.778 -0.004 15.152 1.00 87.50 91 ASP A CA 1
ATOM 699 C C . ASP A 1 91 ? -3.350 -1.425 15.315 1.00 87.50 91 ASP A C 1
ATOM 701 O O . ASP A 1 91 ? -3.034 -2.135 16.270 1.00 87.50 91 ASP A O 1
ATOM 705 N N . GLY A 1 92 ? -4.166 -1.883 14.361 1.00 78.19 92 GLY A N 1
ATOM 706 C CA . GLY A 1 92 ? -4.803 -3.203 14.389 1.00 78.19 92 GLY A CA 1
ATOM 707 C C . GLY A 1 92 ? -3.807 -4.352 14.217 1.00 78.19 92 GLY A C 1
ATOM 708 O O . GLY A 1 92 ? -3.954 -5.414 14.828 1.00 78.19 92 GLY A O 1
ATOM 709 N N . THR A 1 93 ? -2.730 -4.131 13.462 1.00 58.50 93 THR A N 1
ATOM 710 C CA . THR A 1 93 ? -1.660 -5.130 13.320 1.00 58.50 93 THR A CA 1
ATOM 711 C C . THR A 1 93 ? -0.873 -5.296 14.621 1.00 58.50 93 THR A C 1
ATOM 713 O O . THR A 1 93 ? -0.503 -6.423 14.957 1.00 58.50 93 THR A O 1
ATOM 716 N N . ALA A 1 94 ? -0.707 -4.223 15.409 1.00 53.00 94 ALA A N 1
ATOM 717 C CA . ALA A 1 94 ? -0.082 -4.292 16.732 1.00 53.00 94 ALA A CA 1
ATOM 718 C C . ALA A 1 94 ? -0.867 -5.198 17.707 1.00 53.00 94 ALA A C 1
ATOM 720 O O . ALA A 1 94 ? -0.264 -5.891 18.526 1.00 53.00 94 ALA A O 1
ATOM 721 N N . LEU A 1 95 ? -2.198 -5.261 17.572 1.00 45.78 95 LEU A N 1
ATOM 722 C CA . LEU A 1 95 ? -3.060 -6.163 18.347 1.00 45.78 95 LEU A CA 1
ATOM 723 C C . LEU A 1 95 ? -2.998 -7.618 17.849 1.00 45.78 95 LEU A C 1
ATOM 725 O O . LEU A 1 95 ? -2.991 -8.546 18.658 1.00 45.78 95 LEU A O 1
ATOM 729 N N . SER A 1 96 ? -2.911 -7.843 16.533 1.00 47.06 96 SER A N 1
ATOM 730 C CA . SER A 1 96 ? -2.868 -9.201 15.962 1.00 47.06 96 SER A CA 1
ATOM 731 C C . SER A 1 96 ? -1.521 -9.922 16.150 1.00 47.06 96 SER A C 1
ATOM 733 O O . SER A 1 96 ? -1.504 -11.147 16.268 1.00 47.06 96 SER A O 1
ATOM 735 N N . TRP A 1 97 ? -0.400 -9.191 16.232 1.00 42.25 97 TRP A N 1
ATOM 736 C CA . TRP A 1 97 ? 0.934 -9.771 16.453 1.00 42.25 97 TRP A CA 1
ATOM 737 C C . TRP A 1 97 ? 1.123 -10.288 17.886 1.00 42.25 97 TRP A C 1
ATOM 739 O O . TRP A 1 97 ? 1.617 -11.394 18.084 1.00 42.25 97 TRP A O 1
ATOM 749 N N . ASN A 1 98 ? 0.639 -9.547 18.888 1.00 41.50 98 ASN A N 1
ATOM 750 C CA . ASN A 1 98 ? 0.729 -9.943 20.301 1.00 41.50 98 ASN A CA 1
ATOM 751 C C . ASN A 1 98 ? -0.235 -11.080 20.692 1.00 41.50 98 ASN A C 1
ATOM 753 O O . ASN A 1 98 ? -0.187 -11.557 21.824 1.00 41.50 98 ASN A O 1
ATOM 757 N N . SER A 1 99 ? -1.100 -11.506 19.768 1.00 40.59 99 SER A N 1
ATOM 758 C CA . SER A 1 99 ? -2.173 -12.477 20.014 1.00 40.59 99 SER A CA 1
ATOM 759 C C . SER A 1 99 ? -1.959 -13.822 19.306 1.00 40.59 99 SER A C 1
ATOM 761 O O . SER A 1 99 ? -2.811 -14.703 19.411 1.00 40.59 99 SER A O 1
ATOM 763 N N . ARG A 1 100 ? -0.843 -14.017 18.586 1.00 37.28 100 ARG A N 1
ATOM 764 C CA . ARG A 1 100 ? -0.482 -15.340 18.047 1.00 37.28 100 ARG A CA 1
ATOM 765 C C . ARG A 1 100 ? 0.276 -16.142 19.115 1.00 37.28 100 ARG A C 1
ATOM 767 O O . ARG A 1 100 ? 1.233 -15.606 19.678 1.00 37.28 100 ARG A O 1
ATOM 774 N N . PRO A 1 101 ? -0.108 -17.398 19.417 1.00 39.91 101 PRO A N 1
ATOM 775 C CA . PRO A 1 101 ? 0.713 -18.250 20.270 1.00 39.91 101 PRO A CA 1
ATOM 776 C C . PRO A 1 101 ? 2.074 -18.470 19.590 1.00 39.91 101 PRO A C 1
ATOM 778 O O . PRO A 1 101 ? 2.128 -18.650 18.371 1.00 39.91 101 PRO A O 1
ATOM 781 N N . ARG A 1 102 ? 3.151 -18.374 20.381 1.00 41.44 102 ARG A N 1
ATOM 782 C CA . ARG A 1 102 ? 4.528 -18.644 19.942 1.00 41.44 102 ARG A CA 1
ATOM 783 C C . ARG A 1 102 ? 4.715 -20.100 19.542 1.00 41.44 102 ARG A C 1
ATOM 785 O O . ARG A 1 102 ? 4.114 -20.961 20.222 1.00 41.44 102 ARG A O 1
#

Organism: NCBI:txid2838513

Foldseek 3Di:
DKDKDQPVPDDDDVVLVCVQVVPDDDPCCVVPPLQVVLVVVCCVPFSRQWMFIADPVRRTDHTDGDADADAPPDPVRDQPDDSSRSVRRNVVVVVVVVPDDD

Radius of gyration: 15.96 Å; chains: 1; bounding box: 38×35×42 Å

pLDDT: mean 81.19, std 14.83, range [37.28, 94.31]

Sequence (102 aa):
MVALEKLSARSREPAQMSELLDTGWPSFISADRVAEPYLPVVRDRFGDYELLALDTHDGPVAAGWAIPLAWDSTLEGLPSGYSDSLRRAVDGTALSWNSRPR

Secondary structure (DSSP, 8-state):
--EEEEGGGS---HHHHHHHHHSS--HHHHH-TTTTTTHHHHHHHHGGGEEEEE-TTS-EEEEEE-------SSSTTS-SSHHHHHHHHHHHHHHHHTTS--